Protein AF-A0A1Q6PTU7-F1 (afdb_monomer)

pLDDT: mean 91.85, std 11.87, range [45.28, 98.44]

Solvent-accessible surface area (backbone atoms only — not comparable to full-atom values): 5160 Å² total; per-residue (Å²): 134,85,80,81,77,78,72,61,63,86,82,74,53,59,65,71,59,52,48,51,69,52,48,52,61,48,51,51,54,51,49,53,52,52,49,50,56,52,51,50,53,51,52,36,42,73,75,61,24,70,67,40,53,51,50,51,60,70,48,40,64,59,56,50,51,54,51,51,53,51,55,52,50,52,53,51,53,54,52,52,57,54,53,54,67,74,75,110

Secondary structure (DSSP, 8-state):
--------HHHHS-HHHHHHHHHHHHHHHHHHHHHHHHHHHHHHHHHT-HHHHHHHHHHHHHHHHHHHHHHHHHHHHHHHHHHHHHH-

Structure (mmCIF, N/CA/C/O backbone):
data_AF-A0A1Q6PTU7-F1
#
_entry.id   AF-A0A1Q6PTU7-F1
#
loop_
_atom_site.group_PDB
_atom_site.id
_atom_site.type_symbol
_atom_site.label_atom_id
_atom_site.label_alt_id
_atom_site.label_comp_id
_atom_site.label_asym_id
_atom_site.label_entity_id
_atom_site.label_seq_id
_atom_site.pdbx_PDB_ins_code
_atom_site.Cartn_x
_atom_site.Cartn_y
_atom_site.Cartn_z
_atom_site.occupancy
_atom_site.B_iso_or_equiv
_atom_site.auth_seq_id
_atom_site.auth_comp_id
_atom_site.auth_asym_id
_atom_site.auth_atom_id
_atom_site.pdbx_PDB_model_num
ATOM 1 N N . MET A 1 1 ? -35.050 17.381 25.990 1.00 45.69 1 MET A N 1
ATOM 2 C CA . MET A 1 1 ? -34.771 16.216 25.126 1.00 45.69 1 MET A CA 1
ATOM 3 C C . MET A 1 1 ? -33.429 15.684 25.582 1.00 45.69 1 MET A C 1
ATOM 5 O O . MET A 1 1 ? -32.470 16.435 25.507 1.00 45.69 1 MET A O 1
ATOM 9 N N . GLU A 1 2 ? -33.379 14.496 26.185 1.00 45.28 2 GLU A N 1
ATOM 10 C CA . GLU A 1 2 ? -32.109 13.921 26.647 1.00 45.28 2 GLU A CA 1
ATOM 11 C C . GLU A 1 2 ? -31.281 13.468 25.442 1.00 45.28 2 GLU A C 1
A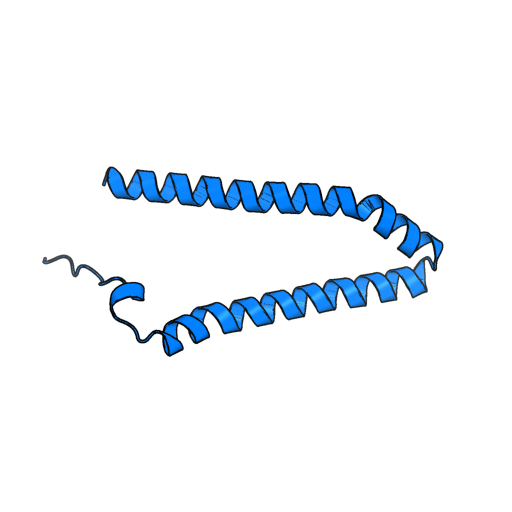TOM 13 O O . GLU A 1 2 ? -31.735 12.677 24.614 1.00 45.28 2 GLU A O 1
ATOM 18 N N . GLU A 1 3 ? -30.069 13.998 25.337 1.00 54.09 3 GLU A N 1
ATOM 19 C CA . GLU A 1 3 ? -29.070 13.573 24.368 1.00 54.09 3 GLU A CA 1
ATOM 20 C C . GLU A 1 3 ? -28.641 12.135 24.702 1.00 54.09 3 GLU A C 1
ATOM 22 O O . GLU A 1 3 ? -27.993 11.873 25.717 1.00 54.09 3 GLU A O 1
ATOM 27 N N . GLN A 1 4 ? -29.021 11.163 23.867 1.00 53.66 4 GLN A N 1
ATOM 28 C CA . GLN A 1 4 ? -28.511 9.799 23.992 1.00 53.66 4 GLN A CA 1
ATOM 29 C C . GLN A 1 4 ? -27.014 9.790 23.675 1.00 53.66 4 GLN A C 1
ATOM 31 O O . GLN A 1 4 ? -26.606 9.750 22.512 1.00 53.66 4 GLN A O 1
ATOM 36 N N . LYS A 1 5 ? -26.184 9.780 24.719 1.00 62.44 5 LYS A N 1
ATOM 37 C CA . LYS A 1 5 ? -24.736 9.584 24.612 1.00 62.44 5 LYS A CA 1
ATOM 38 C C . LYS A 1 5 ? -24.463 8.192 24.022 1.00 62.44 5 LYS A C 1
ATOM 40 O O . LYS A 1 5 ? -24.525 7.185 24.731 1.00 62.44 5 LYS A O 1
ATOM 45 N N . LYS A 1 6 ? -24.209 8.110 22.709 1.00 70.25 6 LYS A N 1
ATOM 46 C CA . LYS A 1 6 ? -23.798 6.864 22.038 1.00 70.25 6 LYS A CA 1
ATOM 47 C C . LYS A 1 6 ? -22.532 6.342 22.724 1.00 70.25 6 LYS A C 1
ATOM 49 O O . LYS A 1 6 ? -21.498 6.999 22.690 1.00 70.25 6 LYS A O 1
ATOM 54 N N . ARG A 1 7 ? -22.620 5.173 23.365 1.00 76.62 7 ARG A N 1
ATOM 55 C CA . ARG A 1 7 ? -21.467 4.522 24.007 1.00 76.62 7 ARG A CA 1
ATOM 56 C C . ARG A 1 7 ? -20.447 4.105 22.951 1.00 76.62 7 ARG A C 1
ATOM 58 O O . ARG A 1 7 ? -20.835 3.660 21.869 1.00 76.62 7 ARG A O 1
ATOM 65 N N . ASN A 1 8 ? -19.160 4.241 23.268 1.00 83.69 8 ASN A N 1
ATOM 66 C CA . ASN A 1 8 ? -18.079 3.889 22.358 1.00 83.69 8 ASN A CA 1
ATOM 67 C C . ASN A 1 8 ? -18.138 2.379 22.041 1.00 83.69 8 ASN A C 1
ATOM 69 O O . ASN A 1 8 ? -18.077 1.551 22.956 1.00 83.69 8 ASN A O 1
ATOM 73 N N . PRO A 1 9 ? -18.250 1.982 20.762 1.00 82.81 9 PRO A N 1
ATOM 74 C CA . PRO A 1 9 ? -18.277 0.572 20.386 1.00 82.81 9 PRO A CA 1
ATOM 75 C C . PRO A 1 9 ? -17.016 -0.186 20.818 1.00 82.81 9 PRO A C 1
ATOM 77 O O . PRO A 1 9 ? -17.092 -1.384 21.063 1.00 82.81 9 PRO A O 1
ATOM 80 N N . LEU A 1 10 ? -15.873 0.500 20.941 1.00 87.44 10 LEU A N 1
ATOM 81 C CA . LEU A 1 10 ? -14.620 -0.104 21.405 1.00 87.44 10 LEU A CA 1
ATOM 82 C C . LEU A 1 10 ? -14.677 -0.545 22.876 1.00 87.44 10 LEU A C 1
ATOM 84 O O . LEU A 1 10 ? -13.947 -1.449 23.257 1.00 87.44 10 LEU A O 1
ATOM 88 N N . GLU A 1 11 ? -15.547 0.064 23.686 1.00 85.06 11 GLU A N 1
ATOM 89 C CA . GLU A 1 11 ? -15.713 -0.258 25.112 1.00 85.06 11 GLU A CA 1
ATOM 90 C C . GLU A 1 11 ? -16.764 -1.348 25.360 1.00 85.06 11 GLU A C 1
ATOM 92 O O . GLU A 1 11 ? -16.787 -1.966 26.420 1.00 85.06 11 GLU A O 1
ATOM 97 N N . THR A 1 12 ? -17.686 -1.544 24.413 1.00 89.19 12 THR A N 1
ATOM 98 C CA . THR A 1 12 ? -18.926 -2.309 24.636 1.00 89.19 12 THR A CA 1
ATOM 99 C C . THR A 1 12 ? -19.037 -3.577 23.793 1.00 89.19 12 THR A C 1
ATOM 101 O O . THR A 1 12 ? -19.785 -4.486 24.154 1.00 89.19 12 THR A O 1
ATOM 104 N N . GLU A 1 13 ? -18.311 -3.669 22.678 1.00 92.25 13 GLU A N 1
ATOM 105 C CA . GLU A 1 13 ? -18.359 -4.813 21.766 1.00 92.25 13 GLU A CA 1
ATOM 106 C C . GLU A 1 13 ? -17.297 -5.872 22.092 1.00 92.25 13 GLU A C 1
ATOM 108 O O . GLU A 1 13 ? -16.229 -5.580 22.622 1.00 92.25 13 GLU A O 1
ATOM 113 N N . LYS A 1 14 ? -17.561 -7.131 21.712 1.00 94.69 14 LYS A N 1
ATOM 114 C CA . LYS A 1 14 ? -16.592 -8.229 21.877 1.00 94.69 14 LYS A CA 1
ATOM 115 C C . LYS A 1 14 ? -15.367 -8.024 20.982 1.00 94.69 14 LYS A C 1
ATOM 117 O O . LYS A 1 14 ? -15.514 -7.737 19.792 1.00 94.69 14 LYS A O 1
ATOM 122 N N . GLU A 1 15 ? -14.181 -8.318 21.510 1.00 93.62 15 GLU A N 1
ATOM 123 C CA . GLU A 1 15 ? -12.894 -8.190 20.808 1.00 93.62 15 GLU A CA 1
ATOM 124 C C . GLU A 1 15 ? -12.898 -8.855 19.426 1.00 93.62 15 GLU A C 1
ATOM 126 O O . GLU A 1 15 ? -12.581 -8.209 18.434 1.00 93.62 15 GLU A O 1
ATOM 131 N N . GLY A 1 16 ? -13.353 -10.110 19.319 1.00 95.69 16 GLY A N 1
ATOM 132 C CA . GLY A 1 16 ? -13.397 -10.825 18.036 1.00 95.69 16 GLY A CA 1
ATOM 133 C C . GLY A 1 16 ? -14.261 -10.138 16.969 1.00 95.69 16 GLY A C 1
ATOM 134 O O . GLY A 1 16 ? -13.915 -10.156 15.788 1.00 95.69 16 GLY A O 1
ATOM 135 N N . LYS A 1 17 ? -15.350 -9.468 17.374 1.00 94.81 17 LYS A N 1
ATOM 136 C CA . LYS A 1 17 ? -16.204 -8.691 16.461 1.00 94.81 17 LYS A CA 1
ATOM 137 C C . LYS A 1 17 ? -15.494 -7.419 16.000 1.00 94.81 17 LYS A C 1
ATOM 139 O O . LYS A 1 17 ? -15.582 -7.078 14.824 1.00 94.81 17 LYS A O 1
ATOM 144 N N . LEU A 1 18 ? -14.783 -6.735 16.898 1.00 94.94 18 LEU A N 1
ATOM 145 C CA . LEU A 1 18 ? -13.990 -5.547 16.566 1.00 94.94 18 LEU A CA 1
ATOM 146 C C . LEU A 1 18 ? -12.812 -5.900 15.652 1.00 94.94 18 LEU A C 1
ATOM 148 O O . LEU A 1 18 ? -12.624 -5.243 14.629 1.00 94.94 18 LEU A O 1
ATOM 152 N N . ILE A 1 19 ? -12.084 -6.976 15.960 1.00 96.06 19 ILE A N 1
ATOM 153 C CA . ILE A 1 19 ? -10.997 -7.488 15.120 1.00 96.06 19 ILE A CA 1
ATOM 154 C C . ILE A 1 19 ? -11.532 -7.791 13.725 1.00 96.06 19 ILE A C 1
ATOM 156 O O . ILE A 1 19 ? -11.006 -7.252 12.763 1.00 96.06 19 ILE A O 1
ATOM 160 N N . ALA A 1 20 ? -12.610 -8.567 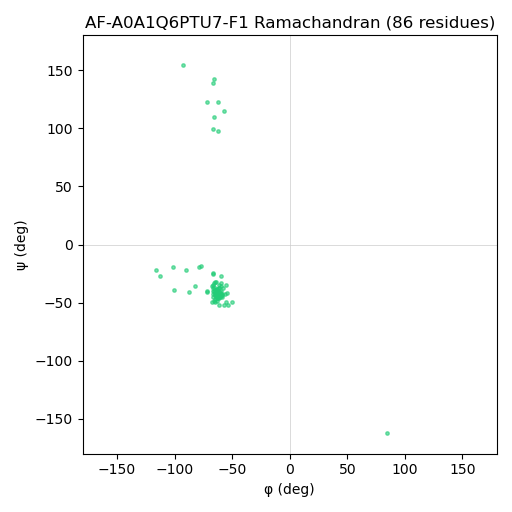13.587 1.00 96.62 20 ALA A N 1
ATOM 161 C CA . ALA A 1 20 ? -13.182 -8.856 12.272 1.00 96.62 20 ALA A CA 1
ATOM 162 C C . ALA A 1 20 ? -13.621 -7.577 11.532 1.00 96.62 20 ALA A C 1
ATOM 164 O O . ALA A 1 20 ? -13.337 -7.422 10.343 1.00 96.62 20 ALA A O 1
ATOM 165 N N . LYS A 1 21 ? -14.258 -6.635 12.242 1.00 95.69 21 LYS A N 1
ATOM 166 C CA . LYS A 1 21 ? -14.751 -5.367 11.685 1.00 95.69 21 LYS A CA 1
ATOM 167 C C . LYS A 1 21 ? -13.642 -4.503 11.079 1.00 95.69 21 LYS A C 1
ATOM 169 O O . LYS A 1 21 ? -13.899 -3.841 10.078 1.00 95.69 21 LYS A O 1
ATOM 174 N N . PHE A 1 22 ? -12.442 -4.498 11.660 1.00 95.38 22 PHE A N 1
ATOM 175 C CA . PHE A 1 22 ? -11.321 -3.686 11.169 1.00 95.38 22 PHE A CA 1
ATOM 176 C C . PHE A 1 22 ? -10.309 -4.483 10.337 1.00 95.38 22 PHE A C 1
ATOM 178 O O . PHE A 1 22 ? -9.833 -3.991 9.315 1.00 95.38 22 PHE A O 1
ATOM 185 N N . ALA A 1 23 ? -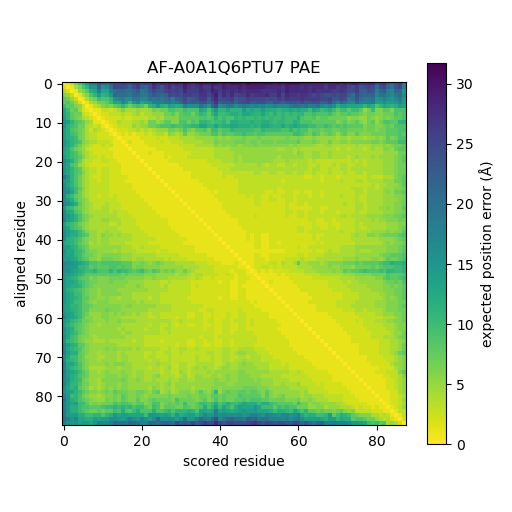10.002 -5.720 10.727 1.00 97.19 23 ALA A N 1
ATOM 186 C CA . ALA A 1 23 ? -8.990 -6.544 10.077 1.00 97.19 23 ALA A CA 1
ATOM 187 C C . ALA A 1 23 ? -9.437 -7.040 8.701 1.00 97.19 23 ALA A C 1
ATOM 189 O O . ALA A 1 23 ? -8.628 -7.025 7.780 1.00 97.19 23 ALA A O 1
ATOM 190 N N . ILE A 1 24 ? -10.703 -7.440 8.519 1.00 97.81 24 ILE A N 1
ATOM 191 C CA . ILE A 1 24 ? -11.166 -7.949 7.216 1.00 97.81 24 ILE A CA 1
ATOM 192 C C . ILE A 1 24 ? -11.030 -6.869 6.124 1.00 97.81 24 ILE A C 1
ATOM 194 O O . ILE A 1 24 ? -10.373 -7.141 5.117 1.00 97.81 24 ILE A O 1
ATOM 198 N N . PRO A 1 25 ? -11.543 -5.631 6.303 1.00 97.31 25 PRO A N 1
ATOM 199 C CA . PRO A 1 25 ? -11.339 -4.566 5.319 1.00 97.31 25 PRO A CA 1
ATOM 200 C C . PRO A 1 25 ? -9.862 -4.203 5.109 1.00 97.31 25 PRO A C 1
ATOM 202 O O . PRO A 1 25 ? -9.452 -3.940 3.977 1.00 97.31 25 PRO A O 1
ATOM 205 N N . ALA A 1 26 ? -9.051 -4.217 6.174 1.00 97.81 26 ALA A N 1
ATOM 206 C CA . ALA A 1 26 ? -7.621 -3.926 6.087 1.00 97.81 26 ALA A CA 1
ATOM 207 C C . ALA A 1 26 ? -6.876 -4.980 5.253 1.00 97.81 26 ALA A C 1
ATOM 209 O O . ALA A 1 26 ? -6.129 -4.627 4.343 1.00 97.81 26 ALA A O 1
ATOM 210 N N . ILE A 1 27 ? -7.134 -6.268 5.497 1.00 98.19 27 ILE A N 1
ATOM 211 C CA . ILE A 1 27 ? -6.542 -7.377 4.740 1.00 98.19 27 ILE A CA 1
ATOM 212 C C . ILE A 1 27 ? -6.943 -7.288 3.268 1.00 98.19 27 ILE A C 1
ATOM 214 O O . ILE A 1 27 ? -6.078 -7.385 2.402 1.00 98.19 27 ILE A O 1
ATOM 218 N N . ILE A 1 28 ? -8.223 -7.045 2.965 1.00 98.31 28 ILE A N 1
ATOM 219 C CA . ILE A 1 28 ? -8.682 -6.880 1.576 1.00 98.31 28 ILE A CA 1
ATOM 220 C C . ILE A 1 28 ? -7.947 -5.716 0.902 1.00 98.31 28 ILE A C 1
ATOM 222 O O . ILE A 1 28 ? -7.451 -5.872 -0.212 1.00 98.31 28 ILE A O 1
ATOM 226 N N . SER A 1 29 ? -7.811 -4.579 1.588 1.00 98.06 29 SER A N 1
ATOM 227 C CA . SER A 1 29 ? -7.076 -3.417 1.072 1.00 98.06 29 SER A CA 1
ATOM 228 C C . SER A 1 29 ? -5.614 -3.756 0.763 1.00 98.06 29 SER A C 1
ATOM 230 O O . SER A 1 29 ? -5.098 -3.396 -0.296 1.00 98.06 29 SER A O 1
ATOM 232 N N . MET A 1 30 ? -4.954 -4.503 1.651 1.00 97.75 30 MET A N 1
ATOM 233 C CA . MET A 1 30 ? -3.577 -4.956 1.445 1.00 97.75 30 MET A CA 1
ATOM 234 C C . MET A 1 30 ? -3.460 -5.937 0.273 1.00 97.75 30 MET A C 1
ATOM 236 O O . MET A 1 30 ? -2.529 -5.821 -0.524 1.00 97.75 30 MET A O 1
ATOM 240 N N . LEU A 1 31 ? -4.415 -6.859 0.120 1.00 98.38 31 LEU A N 1
ATOM 241 C CA . LEU A 1 31 ? -4.448 -7.799 -1.001 1.00 98.38 31 LEU A CA 1
ATOM 242 C C . LEU A 1 31 ? -4.618 -7.067 -2.334 1.00 98.38 31 LEU A C 1
ATOM 244 O O . LEU A 1 31 ? -3.830 -7.296 -3.249 1.00 98.38 31 LEU A O 1
ATOM 248 N N . VAL A 1 32 ? -5.574 -6.142 -2.433 1.00 98.25 32 VAL A N 1
ATOM 249 C CA . VAL A 1 32 ? -5.792 -5.337 -3.647 1.00 98.25 32 VAL A CA 1
ATOM 250 C C . VAL A 1 32 ? -4.550 -4.514 -3.994 1.00 98.25 32 VAL A C 1
ATOM 252 O O . VAL A 1 32 ? -4.134 -4.502 -5.150 1.00 98.25 32 VAL A O 1
ATOM 255 N N . SER A 1 33 ? -3.906 -3.893 -3.001 1.00 96.38 33 SER A N 1
ATOM 256 C CA . SER A 1 33 ? -2.645 -3.167 -3.205 1.00 96.38 33 SER A CA 1
ATOM 257 C C . SER A 1 33 ? -1.523 -4.087 -3.705 1.00 96.38 33 SER A C 1
ATOM 259 O O . SER A 1 33 ? -0.810 -3.756 -4.652 1.00 96.38 33 SER A O 1
ATOM 261 N N . SER A 1 34 ? -1.379 -5.286 -3.135 1.00 97.81 34 SER A N 1
ATOM 262 C CA . SER A 1 34 ? -0.378 -6.253 -3.605 1.00 97.81 34 SER A CA 1
ATOM 263 C C . SER A 1 34 ? -0.651 -6.729 -5.036 1.00 97.81 34 SER A C 1
ATOM 265 O O . SER A 1 34 ? 0.277 -6.811 -5.839 1.00 97.81 34 SER A O 1
ATOM 267 N N . LEU A 1 35 ? -1.921 -6.954 -5.390 1.00 98.44 35 LEU A N 1
ATOM 268 C CA . LEU A 1 35 ? -2.327 -7.319 -6.746 1.00 98.44 35 LEU A CA 1
ATOM 269 C C . LEU A 1 35 ? -2.027 -6.196 -7.738 1.00 98.44 35 LEU A C 1
ATOM 271 O O . LEU A 1 35 ? -1.503 -6.482 -8.808 1.00 98.44 35 LEU A O 1
ATOM 275 N N . TYR A 1 36 ? -2.286 -4.938 -7.370 1.00 96.94 36 TYR A N 1
ATOM 276 C CA . TYR A 1 36 ? -1.892 -3.780 -8.174 1.00 96.94 36 TYR A CA 1
ATOM 277 C C . TYR A 1 36 ? -0.385 -3.792 -8.462 1.00 96.94 36 TYR A C 1
ATOM 279 O O . TYR A 1 36 ? 0.000 -3.715 -9.622 1.00 96.94 36 TYR A O 1
ATOM 287 N N . 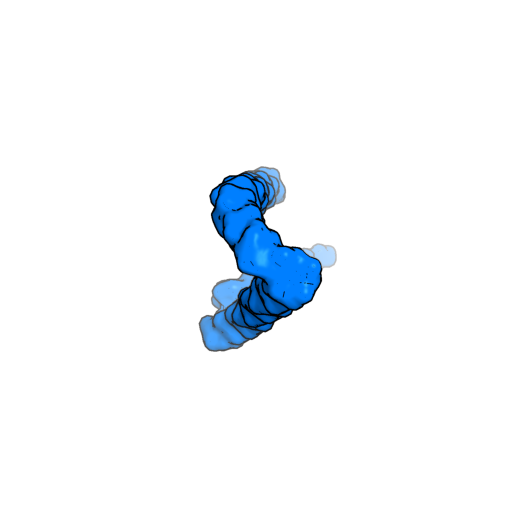ASN A 1 37 ? 0.459 -3.983 -7.442 1.00 95.75 37 ASN A N 1
ATOM 288 C CA . ASN A 1 37 ? 1.917 -4.003 -7.616 1.00 95.75 37 ASN A CA 1
ATOM 289 C C . ASN A 1 37 ? 2.399 -5.160 -8.512 1.00 95.75 37 ASN A C 1
ATOM 291 O O . ASN A 1 37 ? 3.324 -4.989 -9.304 1.00 95.75 37 ASN A O 1
ATOM 295 N N . ILE A 1 38 ? 1.781 -6.341 -8.397 1.00 97.75 38 ILE A N 1
ATOM 296 C CA . ILE A 1 38 ? 2.109 -7.503 -9.238 1.00 97.75 38 ILE A CA 1
ATOM 297 C C . ILE A 1 38 ? 1.699 -7.244 -10.688 1.00 97.75 38 ILE A C 1
ATOM 299 O O . ILE A 1 38 ? 2.494 -7.456 -11.602 1.00 97.75 38 ILE A O 1
ATOM 303 N N . VAL A 1 39 ? 0.461 -6.794 -10.899 1.00 98.25 39 VAL A N 1
ATOM 304 C CA . VAL A 1 39 ? -0.075 -6.518 -12.233 1.00 98.25 39 VAL A CA 1
ATOM 305 C C . VAL A 1 39 ? 0.736 -5.409 -12.900 1.00 98.25 39 VAL A C 1
ATOM 307 O O . VAL A 1 39 ? 1.176 -5.595 -14.029 1.00 98.25 39 VAL A O 1
ATOM 310 N N . ASP A 1 40 ? 1.029 -4.317 -12.198 1.00 96.81 40 ASP A N 1
ATOM 311 C CA . ASP A 1 40 ? 1.852 -3.216 -12.706 1.00 96.81 40 ASP A CA 1
ATOM 312 C C . ASP A 1 40 ? 3.215 -3.711 -13.228 1.00 96.81 40 ASP A C 1
ATOM 314 O O . ASP A 1 40 ? 3.541 -3.525 -14.400 1.00 96.81 40 ASP A O 1
ATOM 318 N N . GLN A 1 41 ? 3.955 -4.482 -12.423 1.00 97.00 41 GLN A N 1
ATOM 319 C CA . GLN A 1 41 ? 5.251 -5.049 -12.825 1.00 97.00 41 GLN A CA 1
ATOM 320 C C . GLN A 1 41 ? 5.152 -6.043 -13.998 1.00 97.00 41 GLN A C 1
ATOM 322 O O . GLN A 1 41 ? 6.082 -6.134 -14.806 1.00 97.00 41 GLN A O 1
ATOM 327 N N . ILE A 1 42 ? 4.047 -6.791 -14.126 1.00 98.00 42 ILE A N 1
ATOM 328 C CA . ILE A 1 42 ? 3.802 -7.662 -15.290 1.00 98.00 42 ILE A CA 1
ATOM 329 C C . ILE A 1 42 ? 3.630 -6.812 -16.549 1.00 98.00 42 ILE A C 1
ATOM 331 O O . ILE A 1 42 ? 4.270 -7.090 -17.563 1.00 98.00 42 ILE A O 1
ATOM 335 N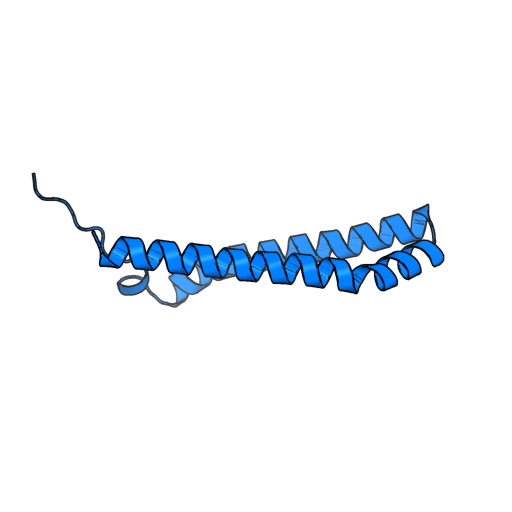 N . PHE A 1 43 ? 2.794 -5.776 -16.499 1.00 98.00 43 PHE A N 1
ATOM 336 C CA . PHE A 1 43 ? 2.535 -4.921 -17.657 1.00 98.00 43 PHE A CA 1
ATOM 337 C C . PHE A 1 43 ? 3.779 -4.125 -18.068 1.00 98.00 43 PHE A C 1
ATOM 339 O O . PHE A 1 43 ? 4.078 -4.051 -19.261 1.00 98.00 43 PHE A O 1
ATOM 346 N N . ILE A 1 44 ? 4.559 -3.612 -17.114 1.00 97.81 44 ILE A N 1
ATOM 347 C CA . ILE A 1 44 ? 5.843 -2.953 -17.405 1.00 97.81 44 ILE A CA 1
ATOM 348 C C . ILE A 1 44 ? 6.840 -3.963 -17.984 1.00 97.81 44 ILE A C 1
ATOM 350 O O . ILE A 1 44 ? 7.488 -3.682 -18.995 1.00 97.81 44 ILE A O 1
ATOM 354 N N . GLY A 1 45 ? 6.912 -5.167 -17.415 1.00 97.38 45 GLY A N 1
ATOM 355 C CA . GLY A 1 45 ? 7.769 -6.238 -17.915 1.00 97.38 45 GLY A CA 1
ATOM 356 C C . GLY A 1 45 ? 7.425 -6.686 -19.340 1.00 97.38 45 GLY A C 1
ATOM 357 O O . GLY A 1 45 ? 8.333 -7.004 -20.102 1.00 97.38 45 GLY A O 1
ATOM 358 N N . GLN A 1 46 ? 6.148 -6.683 -19.729 1.00 97.75 46 GLN A N 1
ATOM 359 C CA . GLN A 1 46 ? 5.722 -7.016 -21.095 1.00 97.75 46 GLN A CA 1
ATOM 360 C C . GLN A 1 46 ? 5.845 -5.830 -22.067 1.00 97.75 46 GLN A C 1
ATOM 362 O O . GLN A 1 46 ? 6.160 -6.035 -23.236 1.00 97.75 46 GLN A O 1
ATOM 367 N N . GLY A 1 47 ? 5.597 -4.598 -21.609 1.00 96.62 47 GLY A N 1
ATOM 368 C CA . GLY A 1 47 ? 5.573 -3.404 -22.463 1.00 96.62 47 GLY A CA 1
ATOM 369 C C . GLY A 1 47 ? 6.931 -2.724 -22.656 1.00 96.62 47 GLY A C 1
ATOM 370 O O . GLY A 1 47 ? 7.249 -2.286 -23.758 1.00 96.62 47 GLY A O 1
ATOM 371 N N . VAL A 1 48 ? 7.737 -2.630 -21.596 1.00 96.25 48 VAL A N 1
ATOM 372 C CA . VAL A 1 48 ? 9.050 -1.952 -21.592 1.00 96.25 48 VAL A CA 1
ATOM 373 C C . VAL A 1 48 ? 10.195 -2.953 -21.409 1.00 96.25 48 VAL A C 1
ATOM 375 O O . VAL A 1 48 ? 11.315 -2.720 -21.865 1.00 96.25 48 VAL A O 1
ATOM 378 N N . GLY A 1 49 ? 9.928 -4.088 -20.763 1.00 95.94 49 GLY A N 1
ATOM 379 C CA . GLY A 1 49 ? 10.932 -5.115 -20.507 1.00 95.94 49 GLY A CA 1
ATOM 380 C C . GLY A 1 49 ? 11.761 -4.845 -19.255 1.00 95.94 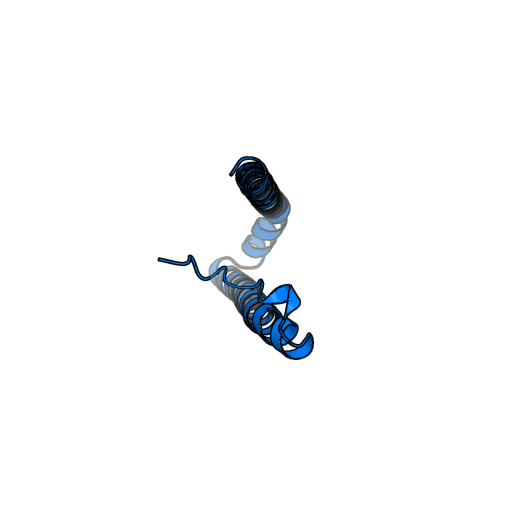49 GLY A C 1
ATOM 381 O O . GLY A 1 49 ? 11.410 -4.049 -18.383 1.00 95.94 49 GLY A O 1
ATOM 382 N N . LEU A 1 50 ? 12.906 -5.523 -19.169 1.00 96.62 50 LEU A N 1
ATOM 383 C CA . LEU A 1 50 ? 13.764 -5.533 -17.981 1.00 96.62 50 LEU A CA 1
ATOM 384 C C . LEU A 1 50 ? 14.237 -4.132 -17.554 1.00 96.62 50 LEU A C 1
ATOM 386 O O . LEU A 1 50 ? 14.298 -3.843 -16.361 1.00 96.62 50 LEU A O 1
ATOM 390 N N . LEU A 1 51 ? 14.531 -3.248 -18.515 1.00 97.62 51 LEU A N 1
ATOM 391 C CA . LEU A 1 51 ? 14.942 -1.871 -18.224 1.00 97.62 51 LEU A CA 1
ATOM 392 C C . LEU A 1 51 ? 13.822 -1.058 -17.557 1.00 97.62 51 LEU A C 1
ATOM 394 O O . LEU A 1 51 ? 14.115 -0.223 -16.705 1.00 97.62 51 LEU A O 1
ATOM 398 N N . GLY A 1 52 ? 12.555 -1.332 -17.888 1.00 96.69 52 GLY A N 1
ATOM 399 C CA . GLY A 1 52 ? 11.403 -0.690 -17.251 1.00 96.69 52 GLY A CA 1
ATOM 400 C C . GLY A 1 52 ? 11.300 -1.048 -15.771 1.00 96.69 52 GLY A C 1
ATOM 401 O O . GLY A 1 52 ? 11.258 -0.161 -14.923 1.00 96.69 52 GLY A O 1
ATOM 402 N N . ASN A 1 53 ? 11.373 -2.342 -15.450 1.00 97.06 53 ASN A N 1
ATOM 403 C CA . ASN A 1 53 ? 11.334 -2.813 -14.060 1.00 97.06 53 ASN A CA 1
ATOM 404 C C . ASN A 1 53 ? 12.569 -2.360 -13.257 1.00 97.06 53 ASN A C 1
ATOM 406 O O . ASN A 1 53 ? 12.488 -2.085 -12.062 1.00 97.06 53 ASN A O 1
ATOM 410 N N . ALA A 1 54 ? 13.736 -2.253 -13.900 1.00 97.62 54 ALA A N 1
ATOM 411 C CA . ALA A 1 54 ? 14.920 -1.688 -13.258 1.00 97.62 54 ALA A CA 1
ATOM 412 C C . ALA A 1 54 ? 14.726 -0.199 -12.922 1.00 97.62 54 ALA A C 1
ATOM 414 O O . ALA A 1 54 ? 15.067 0.232 -11.820 1.00 97.62 54 ALA A O 1
ATOM 415 N N . ALA A 1 55 ? 14.137 0.576 -13.837 1.00 97.25 55 ALA A N 1
ATOM 416 C CA . ALA A 1 55 ? 13.849 1.988 -13.609 1.00 97.25 55 ALA A CA 1
ATOM 417 C C . ALA A 1 55 ? 12.838 2.200 -12.467 1.00 97.25 55 ALA A C 1
ATOM 419 O O . ALA A 1 55 ? 13.059 3.070 -11.621 1.00 97.25 55 ALA A O 1
ATOM 420 N N . THR A 1 56 ? 11.777 1.388 -12.380 1.00 96.88 56 THR A N 1
ATOM 421 C CA . THR A 1 56 ? 10.812 1.481 -11.270 1.00 96.88 56 THR A CA 1
ATOM 422 C C . THR A 1 56 ? 11.452 1.164 -9.924 1.00 96.88 56 THR A C 1
ATOM 424 O O . THR A 1 56 ? 11.209 1.881 -8.955 1.00 96.88 56 THR A O 1
ATOM 427 N N . ASN A 1 57 ? 12.340 0.169 -9.860 1.00 96.38 57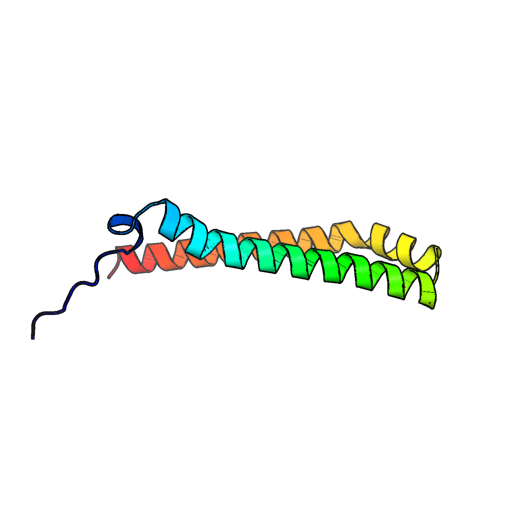 ASN A N 1
ATOM 428 C CA . ASN A 1 57 ? 13.081 -0.146 -8.637 1.00 96.38 57 ASN A CA 1
ATOM 429 C C . ASN A 1 57 ? 13.998 1.004 -8.192 1.00 96.38 57 ASN A C 1
ATOM 431 O O . ASN A 1 57 ? 14.090 1.282 -6.997 1.00 96.38 57 ASN A O 1
ATOM 435 N N . ILE A 1 58 ? 14.641 1.705 -9.133 1.00 97.88 58 ILE A N 1
ATOM 436 C CA . ILE A 1 58 ? 15.452 2.897 -8.827 1.00 97.88 58 ILE A CA 1
ATOM 437 C C . ILE A 1 58 ? 14.570 4.047 -8.314 1.00 97.88 58 ILE A C 1
ATOM 439 O O . ILE A 1 58 ? 14.978 4.771 -7.408 1.00 97.88 58 ILE A O 1
ATOM 443 N N . ALA A 1 59 ? 13.361 4.208 -8.856 1.00 97.31 59 ALA A N 1
ATOM 444 C CA . ALA A 1 59 ? 12.406 5.229 -8.420 1.00 97.31 59 ALA A CA 1
ATOM 445 C C . ALA A 1 59 ? 11.672 4.873 -7.108 1.00 97.31 59 ALA A C 1
ATOM 447 O O . ALA A 1 59 ? 11.124 5.756 -6.442 1.00 97.31 59 ALA A O 1
ATOM 448 N N . PHE A 1 60 ? 11.662 3.599 -6.706 1.00 96.25 60 PHE A N 1
ATOM 449 C CA . PHE A 1 60 ? 10.904 3.099 -5.556 1.00 96.25 60 PHE A CA 1
ATOM 450 C C . PHE A 1 60 ? 11.175 3.839 -4.230 1.00 96.25 60 PHE A C 1
ATOM 452 O O . PHE A 1 60 ? 10.203 4.163 -3.541 1.00 96.25 60 PHE A O 1
ATOM 459 N N . PRO A 1 61 ? 12.425 4.206 -3.869 1.00 97.88 61 PRO A N 1
ATOM 460 C CA . PRO A 1 61 ? 12.690 4.983 -2.657 1.00 97.88 61 PRO A CA 1
ATOM 461 C C . PRO A 1 61 ? 11.906 6.301 -2.584 1.00 97.88 61 PRO A C 1
ATOM 463 O O . PRO A 1 61 ? 11.450 6.681 -1.507 1.00 97.88 61 PRO A O 1
ATOM 466 N N . VAL A 1 62 ? 11.678 6.974 -3.717 1.00 98.25 62 VAL A N 1
ATOM 467 C CA . VAL A 1 62 ? 10.878 8.211 -3.763 1.00 98.25 62 VAL A CA 1
ATOM 468 C C . VAL A 1 62 ? 9.417 7.921 -3.414 1.00 98.25 62 VAL A C 1
ATOM 470 O O . VAL A 1 62 ? 8.822 8.629 -2.604 1.00 98.25 62 VAL A O 1
ATOM 473 N N . SER A 1 63 ? 8.858 6.832 -3.947 1.00 95.81 63 SER A N 1
ATOM 474 C CA . SER A 1 63 ? 7.484 6.402 -3.643 1.00 95.81 63 SER A CA 1
ATOM 475 C C . SER A 1 63 ? 7.298 6.070 -2.157 1.00 95.81 63 SER A C 1
ATOM 477 O O . SER A 1 63 ? 6.271 6.407 -1.557 1.00 95.81 63 SER A O 1
ATOM 479 N N . ILE A 1 64 ? 8.313 5.463 -1.532 1.00 96.69 64 ILE A N 1
ATOM 480 C CA . ILE A 1 64 ? 8.323 5.188 -0.090 1.00 96.69 64 ILE A CA 1
ATOM 481 C C . ILE A 1 64 ? 8.342 6.484 0.726 1.00 96.69 64 ILE A C 1
ATOM 483 O O . ILE A 1 64 ? 7.586 6.593 1.691 1.00 96.69 64 ILE A O 1
ATOM 487 N N . ILE A 1 65 ? 9.128 7.488 0.328 1.00 98.38 65 ILE A N 1
ATOM 488 C CA . ILE A 1 65 ? 9.150 8.798 1.001 1.00 98.38 65 ILE A CA 1
ATOM 489 C C . ILE A 1 65 ?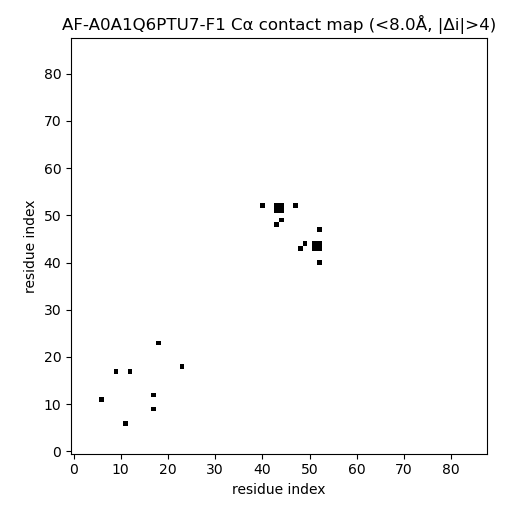 7.774 9.475 0.921 1.00 98.38 65 ILE A C 1
ATOM 491 O O . ILE A 1 65 ? 7.273 9.963 1.935 1.00 98.38 65 ILE A O 1
ATOM 495 N N . CYS A 1 66 ? 7.124 9.455 -0.246 1.00 97.75 66 CYS A N 1
ATOM 496 C CA . CYS A 1 66 ? 5.769 9.993 -0.403 1.00 97.75 66 CYS A CA 1
ATOM 497 C C . CYS A 1 66 ? 4.756 9.268 0.495 1.00 97.75 66 CYS A C 1
ATOM 499 O O . CYS A 1 66 ? 3.941 9.907 1.162 1.00 97.75 66 CYS A O 1
ATOM 501 N N . THR A 1 67 ? 4.836 7.938 0.563 1.00 96.44 67 THR A N 1
ATOM 502 C CA . THR A 1 67 ? 3.966 7.127 1.428 1.00 96.44 67 THR A CA 1
ATOM 503 C C . THR A 1 67 ? 4.193 7.451 2.905 1.00 96.44 67 THR A C 1
ATOM 505 O O . THR A 1 67 ? 3.233 7.647 3.652 1.00 96.44 67 THR A O 1
ATOM 508 N N . ALA A 1 68 ? 5.454 7.573 3.329 1.00 97.88 68 ALA A N 1
ATOM 509 C CA . ALA A 1 68 ? 5.811 7.941 4.695 1.00 97.88 68 ALA A CA 1
ATOM 510 C C . ALA A 1 68 ? 5.249 9.320 5.075 1.00 97.88 68 ALA A C 1
ATOM 512 O O . ALA A 1 68 ? 4.650 9.465 6.142 1.00 97.88 68 ALA A O 1
ATOM 513 N N . ALA A 1 69 ? 5.363 10.310 4.184 1.00 98.12 69 ALA A N 1
ATOM 514 C CA . ALA A 1 69 ? 4.771 11.631 4.390 1.00 98.12 69 ALA A CA 1
ATOM 515 C C . ALA A 1 69 ? 3.240 11.562 4.550 1.00 98.12 69 ALA A C 1
ATOM 517 O O . ALA A 1 69 ? 2.682 12.225 5.426 1.00 98.12 69 ALA A O 1
ATOM 518 N N . GLY A 1 70 ? 2.561 10.714 3.769 1.00 97.50 70 GLY A N 1
ATOM 519 C CA . GLY A 1 70 ? 1.121 10.477 3.905 1.00 97.50 70 GLY A CA 1
ATOM 520 C C . GLY A 1 70 ? 0.730 9.904 5.272 1.00 97.50 70 GLY A C 1
ATOM 521 O O . GLY A 1 70 ? -0.208 10.391 5.901 1.00 97.50 70 GLY A O 1
ATOM 522 N N . ILE A 1 71 ? 1.480 8.920 5.778 1.00 97.25 71 ILE A N 1
ATOM 523 C CA . ILE A 1 71 ? 1.238 8.335 7.110 1.00 97.25 71 ILE A CA 1
ATOM 524 C C . ILE A 1 71 ? 1.434 9.386 8.210 1.00 97.25 71 ILE A C 1
ATOM 526 O O . ILE A 1 71 ? 0.627 9.473 9.138 1.00 97.25 71 ILE A O 1
ATOM 530 N N . VAL A 1 72 ? 2.469 10.221 8.090 1.00 97.81 72 VAL A N 1
ATOM 531 C CA . VAL A 1 72 ? 2.713 11.331 9.020 1.00 97.81 72 VAL A CA 1
ATOM 532 C C . VAL A 1 72 ? 1.536 12.312 9.021 1.00 97.81 72 VAL A C 1
ATOM 534 O O . VAL A 1 72 ? 1.060 12.683 10.094 1.00 97.81 72 VAL A O 1
ATOM 537 N N . ALA A 1 73 ? 1.012 12.680 7.848 1.00 97.38 73 ALA A N 1
ATOM 538 C CA . ALA A 1 73 ? -0.139 13.576 7.731 1.00 97.38 73 ALA A CA 1
ATOM 539 C C . ALA A 1 73 ? -1.403 13.011 8.407 1.00 97.38 73 ALA A C 1
ATOM 541 O O . ALA A 1 73 ? -2.103 13.744 9.108 1.00 97.38 73 ALA A O 1
ATOM 542 N N . ILE A 1 74 ? -1.663 11.705 8.271 1.00 97.19 74 ILE A N 1
ATOM 543 C CA . ILE A 1 74 ? -2.757 11.029 8.990 1.00 97.19 74 ILE A CA 1
ATOM 544 C C . ILE A 1 74 ? -2.553 11.143 10.507 1.00 97.19 74 ILE A C 1
ATOM 546 O O . ILE A 1 74 ? -3.495 11.450 11.236 1.00 97.19 74 ILE A O 1
ATOM 550 N N . GLY A 1 75 ? -1.322 10.952 10.990 1.00 95.88 75 GLY A N 1
ATOM 551 C CA . GLY A 1 75 ? -0.981 11.128 12.403 1.00 95.88 75 GLY A CA 1
ATOM 552 C C . GLY A 1 75 ? -1.262 12.544 12.919 1.00 95.88 75 GLY A C 1
ATOM 553 O O . GLY A 1 75 ? -1.838 12.699 13.997 1.00 95.88 75 GLY A O 1
ATOM 554 N N . PHE A 1 76 ? -0.922 13.575 12.139 1.00 96.50 76 PHE A N 1
ATOM 555 C CA . PHE A 1 76 ? -1.250 14.966 12.471 1.00 96.50 76 PHE A CA 1
ATOM 556 C C . PHE A 1 76 ? -2.762 15.206 12.529 1.00 96.50 76 PHE A C 1
ATOM 558 O O . PHE A 1 76 ? -3.239 15.790 13.500 1.00 96.50 76 PHE A O 1
ATOM 565 N N . ALA A 1 77 ? -3.521 14.703 11.553 1.00 96.44 77 ALA A N 1
ATOM 566 C CA . ALA A 1 77 ? -4.978 14.836 11.539 1.00 96.44 77 ALA A CA 1
ATOM 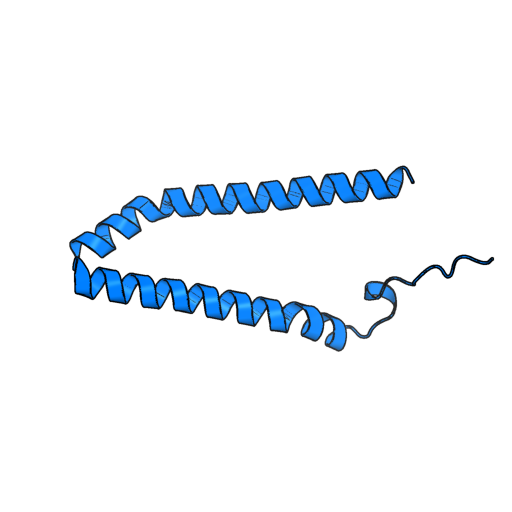567 C C . ALA A 1 77 ? -5.637 14.167 12.759 1.00 96.44 77 ALA A C 1
ATOM 569 O O . ALA A 1 77 ? -6.540 14.734 13.370 1.00 96.44 77 ALA A O 1
ATOM 570 N N . LEU A 1 78 ? -5.153 12.986 13.161 1.00 95.19 78 LEU A N 1
ATOM 571 C CA . LEU A 1 78 ? -5.634 12.302 14.365 1.00 95.19 78 LEU A CA 1
ATOM 572 C C . LEU A 1 78 ? -5.300 13.067 15.651 1.00 95.19 78 LEU A C 1
ATOM 574 O O . LEU A 1 78 ? -6.098 13.053 16.587 1.00 95.19 78 LEU A O 1
ATOM 578 N N . LYS A 1 79 ? -4.131 13.716 15.716 1.00 94.44 79 LYS A N 1
ATOM 579 C CA . LYS A 1 79 ? -3.756 14.559 16.857 1.00 94.44 79 LYS A CA 1
ATOM 580 C C . LYS A 1 79 ? -4.689 15.763 16.984 1.00 94.44 79 LYS A C 1
ATOM 582 O O . LYS A 1 79 ? -5.137 16.044 18.090 1.00 94.44 79 LYS A O 1
ATOM 587 N N . GLU A 1 80 ? -4.987 16.431 15.874 1.00 94.19 80 GLU A N 1
ATOM 588 C CA . GLU A 1 80 ? -5.890 17.587 15.853 1.00 94.19 80 GLU A CA 1
ATOM 589 C C . GLU A 1 80 ? -7.307 17.200 16.284 1.00 94.19 80 GLU A C 1
ATOM 591 O O . GLU A 1 80 ? -7.886 17.838 17.157 1.00 94.19 80 GLU A O 1
ATOM 596 N N . LEU A 1 81 ? -7.831 16.089 15.752 1.00 91.56 81 LEU A N 1
ATOM 597 C CA . LEU A 1 81 ? -9.151 15.584 16.129 1.00 91.56 81 LEU A CA 1
ATOM 598 C C . LEU A 1 81 ? -9.266 15.346 17.645 1.00 91.56 81 LEU A C 1
ATOM 600 O O . LEU A 1 81 ? -10.255 15.735 18.254 1.00 91.56 81 LEU A O 1
ATOM 604 N N . ARG A 1 82 ? -8.230 14.767 18.268 1.00 91.75 82 ARG A N 1
ATOM 605 C CA . ARG A 1 82 ? -8.200 14.553 19.726 1.00 91.75 82 ARG A CA 1
ATOM 606 C C . ARG A 1 82 ? -8.145 15.855 20.523 1.00 91.75 82 ARG A C 1
ATOM 608 O O . ARG A 1 82 ? -8.725 15.912 21.599 1.00 91.75 82 ARG A O 1
ATOM 615 N N . ALA A 1 83 ? -7.457 16.878 20.018 1.00 92.00 83 ALA A N 1
ATOM 616 C CA . ALA A 1 83 ? -7.413 18.183 20.673 1.00 92.00 83 ALA A CA 1
ATOM 617 C C . ALA A 1 83 ? -8.785 18.879 20.640 1.00 92.00 83 ALA A C 1
ATOM 619 O O . ALA A 1 83 ? -9.163 19.531 21.608 1.00 92.00 83 ALA A O 1
ATOM 620 N N . MET A 1 84 ? -9.553 18.704 19.559 1.00 88.44 84 MET A N 1
ATOM 621 C CA . MET A 1 84 ? -10.926 19.213 19.468 1.00 88.44 84 MET A CA 1
ATOM 622 C C . MET A 1 84 ? -11.859 18.541 20.487 1.00 88.44 84 MET A C 1
ATOM 624 O O . MET A 1 84 ? -12.671 19.231 21.098 1.00 88.44 84 MET A O 1
ATOM 628 N N . ASP A 1 85 ? -11.709 17.230 20.707 1.00 85.38 85 ASP A N 1
ATOM 629 C CA . ASP A 1 85 ? -12.484 16.480 21.708 1.00 85.38 85 ASP A CA 1
ATOM 630 C C . ASP A 1 85 ? -12.158 16.891 23.163 1.00 85.38 85 ASP A C 1
ATOM 632 O O . ASP A 1 85 ? -13.001 16.725 24.038 1.00 85.38 85 ASP A O 1
ATOM 636 N N . GLU A 1 86 ? -10.960 17.421 23.452 1.00 79.88 86 GLU A N 1
ATOM 637 C CA . GLU A 1 86 ? -10.593 17.927 24.792 1.00 79.88 86 GLU A CA 1
ATOM 638 C C . GLU A 1 86 ? -11.162 19.325 25.103 1.00 79.88 86 GLU A C 1
ATOM 640 O O . GLU A 1 86 ? -11.214 19.716 26.270 1.00 79.88 86 GLU A O 1
ATOM 645 N N . ILE A 1 87 ? -11.553 20.092 24.080 1.00 71.75 87 ILE A N 1
ATOM 646 C CA . ILE A 1 87 ? -12.005 21.491 24.214 1.00 71.75 87 ILE A CA 1
ATOM 647 C C . ILE A 1 87 ? -13.545 21.608 24.162 1.00 71.75 87 ILE A C 1
ATOM 649 O O . ILE A 1 87 ? -14.087 22.625 24.602 1.00 71.75 87 ILE A O 1
ATOM 653 N N . ALA A 1 88 ? -14.242 20.593 23.636 1.00 59.91 88 ALA A N 1
ATOM 654 C CA . ALA A 1 88 ? -15.706 20.520 23.513 1.00 59.91 88 ALA A CA 1
ATOM 655 C C . ALA A 1 88 ? -16.387 19.907 24.751 1.00 59.91 88 ALA A C 1
ATOM 657 O O . ALA A 1 88 ? -17.485 20.399 25.105 1.00 59.91 88 ALA A O 1
#

Radius of gyration: 20.88 Å; Cα contacts (8 Å, |Δi|>4): 12; chains: 1; bounding box: 50×32×49 Å

Foldseek 3Di:
DDDPPPDDCVVPPDPVVVCCVPVVVVVVVVVVVVVVVVVVLVCQCVPVNPVSNVVCVVCVVVVVVVVVVVVVVVVVVVVVVVVVVVVD

Mean predicted aligned error: 6.07 Å

Sequence (88 aa):
MEEQKKRNPLETEKEGKLIAKFAIPAIISMLVSSLYNIVDQIFIGQGVGLLGNAATNIAFPVSIICTAAGIVAIGFALKELRAMDEIA